Protein AF-A0A3R1AE12-F1 (afdb_monomer_lite)

Organism: Salmonella enterica I (NCBI:txid59201)

Secondary structure (DSSP, 8-state):
-HHHHHHHHHHHHHHHHHHHHHHHH--HHHHHHHHHHTHHHHHTHHHHHHHHHHHHHHHHHHHHHHH-TTS-HHHHHHHHHHHHHHHHHHHHHHHHHHHHHH--

Radius of gyration: 17.96 Å; chains: 1; bounding box: 42×22×48 Å

pLDDT: mean 93.44, std 7.15, range [53.59, 97.94]

Sequence (104 aa):
MPYADQQAMYDHIDELSQYNAELKSLRSADRVAFRNKYSGQFSMSEIIRRSQIQLKNLHKQRYEVYSDPTLTARQQAVRALMIELNMKKVVDRFYREYREKVGE

Foldseek 3Di:
DLVVLVVVLVVLVVVLVVLVVVLVVDDDPVSVVSCVVQVLSVVCVVLVVVLVVLLVVLVVVLVVLVVDPVDDPVRSVVSNVVSSVVNSVSSVVSVVSSCVRVPD

Structure (mmCIF, N/CA/C/O backbone):
data_AF-A0A3R1AE12-F1
#
_entry.id   AF-A0A3R1AE12-F1
#
loop_
_atom_site.group_PDB
_atom_site.id
_atom_site.type_symbol
_atom_site.label_atom_id
_atom_site.label_alt_id
_atom_site.label_comp_id
_atom_site.label_asym_id
_atom_site.label_entity_id
_atom_site.label_seq_id
_atom_site.pdbx_PDB_ins_code
_atom_site.Cartn_x
_atom_site.Cartn_y
_atom_site.Cartn_z
_atom_site.occupancy
_atom_site.B_iso_or_equiv
_atom_site.auth_seq_id
_atom_site.auth_comp_id
_atom_site.auth_asym_id
_atom_site.auth_atom_id
_atom_site.pdbx_PDB_model_num
ATOM 1 N N . MET A 1 1 ? 3.280 -14.044 -7.957 1.00 53.59 1 MET A N 1
ATOM 2 C CA . MET A 1 1 ? 3.808 -12.909 -8.760 1.00 53.59 1 MET A CA 1
ATOM 3 C C . MET A 1 1 ? 3.566 -11.641 -7.954 1.00 53.59 1 MET A C 1
ATOM 5 O O . MET A 1 1 ? 2.487 -11.573 -7.380 1.00 53.59 1 MET A O 1
ATOM 9 N N . PRO A 1 2 ? 4.489 -10.659 -7.915 1.00 66.56 2 PRO A N 1
ATOM 10 C CA . PRO A 1 2 ? 4.346 -9.436 -7.107 1.00 66.56 2 PRO A CA 1
ATOM 11 C C . PRO A 1 2 ? 2.982 -8.749 -7.262 1.00 66.56 2 PRO A C 1
ATOM 13 O O . PRO A 1 2 ? 2.442 -8.225 -6.300 1.00 66.56 2 PRO A O 1
ATOM 16 N N . TYR A 1 3 ? 2.399 -8.826 -8.458 1.00 68.88 3 TYR A N 1
ATOM 17 C CA . TYR A 1 3 ? 1.088 -8.267 -8.777 1.00 68.88 3 TYR A CA 1
ATOM 18 C C . TYR A 1 3 ? -0.090 -8.905 -8.026 1.00 68.88 3 TYR A C 1
ATOM 20 O O . TYR A 1 3 ? -1.008 -8.190 -7.647 1.00 68.88 3 TYR A O 1
ATOM 28 N N . ALA A 1 4 ? -0.073 -10.220 -7.782 1.00 78.25 4 ALA A N 1
ATOM 29 C CA . ALA A 1 4 ? -1.137 -10.883 -7.022 1.00 78.25 4 ALA A CA 1
ATOM 30 C C . ALA A 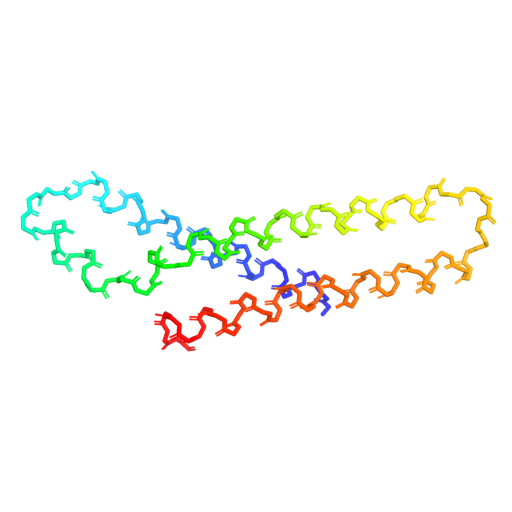1 4 ? -1.077 -10.482 -5.539 1.00 78.25 4 ALA A C 1
ATOM 32 O O . ALA A 1 4 ? -2.092 -10.114 -4.957 1.00 78.25 4 ALA A O 1
ATOM 33 N N . ASP A 1 5 ? 0.133 -10.458 -4.967 1.00 82.12 5 ASP A N 1
ATOM 34 C CA . ASP A 1 5 ? 0.365 -10.015 -3.588 1.00 82.12 5 ASP A CA 1
ATOM 35 C C . ASP A 1 5 ? -0.044 -8.536 -3.408 1.00 82.12 5 ASP A C 1
ATOM 37 O O . ASP A 1 5 ? -0.604 -8.164 -2.375 1.00 82.12 5 ASP A O 1
ATOM 41 N N . GLN A 1 6 ? 0.224 -7.696 -4.421 1.00 86.88 6 GLN A N 1
ATOM 42 C CA . GLN A 1 6 ? -0.188 -6.288 -4.468 1.00 86.88 6 GLN A CA 1
ATOM 43 C C . GLN A 1 6 ? -1.702 -6.122 -4.538 1.00 86.88 6 GLN A C 1
ATOM 45 O O . GLN A 1 6 ? -2.235 -5.278 -3.824 1.00 86.88 6 GLN A O 1
ATOM 50 N N . GLN A 1 7 ? -2.388 -6.897 -5.381 1.00 90.38 7 GLN A N 1
ATOM 51 C CA . GLN A 1 7 ? -3.844 -6.820 -5.488 1.00 90.38 7 GLN A CA 1
ATOM 52 C C . GLN A 1 7 ? -4.499 -7.152 -4.147 1.00 90.38 7 GLN A C 1
ATOM 54 O O . GLN A 1 7 ? -5.264 -6.344 -3.639 1.00 90.38 7 GLN A O 1
ATOM 59 N N . ALA A 1 8 ? -4.098 -8.259 -3.519 1.00 90.75 8 ALA A N 1
ATOM 60 C CA . ALA A 1 8 ? -4.601 -8.628 -2.200 1.00 90.75 8 ALA A CA 1
ATOM 61 C C . ALA A 1 8 ? -4.293 -7.556 -1.130 1.00 90.75 8 ALA A C 1
ATOM 63 O O . ALA A 1 8 ? -5.119 -7.282 -0.263 1.00 90.75 8 ALA A O 1
ATOM 64 N N . MET A 1 9 ? -3.147 -6.864 -1.221 1.00 93.19 9 MET A N 1
ATOM 65 C CA . MET A 1 9 ? -2.862 -5.721 -0.344 1.00 93.19 9 MET A CA 1
ATOM 66 C C . MET A 1 9 ? -3.880 -4.590 -0.552 1.00 93.19 9 MET A C 1
ATOM 68 O O . MET A 1 9 ? -4.292 -3.968 0.426 1.00 93.19 9 MET A O 1
ATOM 72 N N . TYR A 1 10 ? -4.265 -4.290 -1.795 1.00 93.44 10 TYR A N 1
ATOM 73 C CA . TYR A 1 10 ? -5.295 -3.286 -2.070 1.00 93.44 10 TYR A CA 1
ATOM 74 C C . TYR A 1 10 ? -6.672 -3.719 -1.568 1.00 93.44 10 TYR A C 1
ATOM 76 O O . TYR A 1 10 ? -7.366 -2.890 -0.987 1.00 93.44 10 TYR A O 1
ATOM 84 N N . ASP A 1 11 ? -7.012 -5.002 -1.672 1.00 94.31 11 ASP A N 1
ATOM 85 C CA . ASP A 1 11 ? -8.267 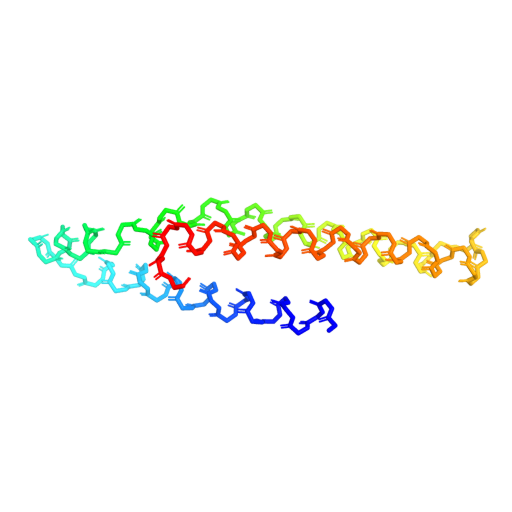-5.533 -1.132 1.00 94.31 11 ASP A CA 1
ATOM 86 C C . ASP A 1 11 ? -8.342 -5.320 0.399 1.00 94.31 11 ASP A C 1
ATOM 88 O O . ASP A 1 11 ? -9.341 -4.816 0.915 1.00 94.31 11 ASP A O 1
ATOM 92 N N . HIS A 1 12 ? -7.246 -5.570 1.129 1.00 93.62 12 HIS A N 1
ATOM 93 C CA . HIS A 1 12 ? -7.159 -5.252 2.564 1.00 93.62 12 HIS A CA 1
ATOM 94 C C . HIS A 1 12 ? -7.203 -3.746 2.857 1.00 93.62 12 HIS A C 1
ATOM 96 O O . HIS A 1 12 ? -7.723 -3.322 3.887 1.00 93.62 12 HIS A O 1
ATOM 102 N N . ILE A 1 13 ? -6.647 -2.898 1.987 1.00 93.81 13 ILE A N 1
ATOM 103 C CA . ILE A 1 13 ? -6.761 -1.439 2.143 1.00 93.81 13 ILE A CA 1
ATOM 104 C C . ILE A 1 13 ? -8.222 -1.003 2.031 1.00 93.81 13 ILE A C 1
ATOM 106 O O . ILE A 1 13 ? -8.672 -0.170 2.825 1.00 93.81 13 ILE A O 1
ATOM 110 N N . ASP A 1 14 ? -8.950 -1.561 1.068 1.00 94.44 14 ASP A N 1
ATOM 111 C CA . ASP A 1 14 ? -10.361 -1.265 0.862 1.00 94.44 14 ASP A CA 1
ATOM 112 C C . ASP A 1 14 ? -11.190 -1.734 2.060 1.00 94.44 14 ASP A C 1
ATOM 114 O O . ASP A 1 14 ? -12.004 -0.960 2.568 1.00 94.44 14 ASP A O 1
ATOM 118 N N . GLU A 1 15 ? -10.914 -2.921 2.600 1.00 93.38 15 GLU A N 1
ATOM 119 C CA . GLU A 1 15 ? -11.496 -3.401 3.858 1.00 93.38 15 GLU A CA 1
ATOM 120 C C . GLU A 1 15 ? -11.238 -2.417 5.016 1.00 93.38 15 GLU A C 1
ATOM 122 O O . GLU A 1 15 ? -12.170 -1.934 5.664 1.00 93.38 15 GLU A O 1
ATOM 127 N N . LEU A 1 16 ? -9.981 -2.015 5.234 1.00 94.06 16 LEU A N 1
ATOM 128 C CA . LEU A 1 16 ? -9.604 -1.053 6.279 1.00 94.06 16 LEU A CA 1
ATOM 129 C C . LEU A 1 16 ? -10.280 0.319 6.095 1.00 94.06 16 LEU A C 1
ATOM 131 O O . LEU A 1 16 ? -10.524 1.049 7.065 1.00 94.06 16 LEU A O 1
ATOM 135 N N . SER A 1 17 ? -10.611 0.695 4.859 1.00 91.62 17 SER A N 1
ATOM 136 C CA . SER A 1 17 ? -11.345 1.927 4.570 1.00 91.62 17 SER A CA 1
ATOM 137 C C . SER A 1 17 ? -12.799 1.871 5.063 1.00 91.62 17 SER A C 1
ATOM 139 O O . SER A 1 17 ? -13.324 2.894 5.520 1.00 91.62 17 SER A O 1
ATOM 141 N N . GLN A 1 18 ? -13.420 0.686 5.078 1.00 93.69 18 GLN A N 1
ATOM 142 C CA . GLN A 1 18 ? -14.796 0.490 5.544 1.00 93.69 18 GLN A CA 1
ATOM 143 C C . GLN A 1 18 ? -14.923 0.771 7.045 1.00 93.69 18 GLN A C 1
ATOM 145 O O . GLN A 1 18 ? -15.841 1.483 7.450 1.00 93.69 18 GLN A O 1
ATOM 150 N N . TYR A 1 19 ? -13.941 0.368 7.859 1.00 93.00 19 TYR A N 1
ATOM 151 C CA . TYR A 1 19 ? -13.902 0.710 9.290 1.00 93.00 19 TYR A CA 1
ATOM 152 C C . TYR A 1 19 ? -13.886 2.225 9.533 1.00 93.00 19 TYR A C 1
ATOM 154 O O . TYR A 1 19 ? -14.493 2.723 10.483 1.00 93.00 19 TYR A O 1
ATOM 162 N N . ASN A 1 20 ? -13.215 2.992 8.666 1.00 89.31 20 ASN A N 1
ATOM 163 C CA . ASN A 1 20 ? -13.228 4.454 8.747 1.00 89.31 20 ASN A CA 1
ATOM 164 C C . ASN A 1 20 ? -14.593 5.045 8.377 1.00 89.31 20 ASN A C 1
ATOM 166 O O . ASN A 1 20 ? -14.975 6.075 8.939 1.00 89.31 20 ASN A O 1
ATOM 170 N N . ALA A 1 21 ? -15.315 4.432 7.438 1.00 92.31 21 ALA A N 1
ATOM 171 C CA . ALA A 1 21 ? -16.673 4.835 7.092 1.00 92.31 21 ALA A CA 1
ATOM 172 C C . ALA A 1 21 ? -17.648 4.523 8.239 1.00 92.31 21 ALA A C 1
ATOM 174 O O . ALA A 1 21 ? -18.391 5.410 8.662 1.00 92.31 21 ALA A O 1
ATOM 175 N N . GLU A 1 22 ? -17.571 3.322 8.813 1.00 94.19 22 GLU A N 1
ATOM 176 C CA . GLU A 1 22 ? -18.415 2.896 9.933 1.00 94.19 22 GLU A CA 1
ATOM 177 C C . GLU A 1 22 ? -18.173 3.748 11.187 1.00 94.19 22 GLU A C 1
ATOM 179 O O . GLU A 1 22 ? -19.113 4.256 11.801 1.00 94.19 22 GLU A O 1
ATOM 184 N N . LEU A 1 23 ? -16.911 4.046 11.516 1.00 93.25 23 LEU A N 1
ATOM 185 C CA . LEU A 1 23 ? -16.589 4.937 12.633 1.00 93.25 23 LEU A CA 1
ATOM 186 C C . LEU A 1 23 ? -17.233 6.328 12.483 1.00 93.25 23 LEU A C 1
ATOM 188 O O . LEU A 1 23 ? -17.577 6.958 13.486 1.00 93.25 23 LEU A O 1
ATOM 192 N N . LYS A 1 24 ? -17.384 6.828 11.248 1.00 91.75 24 LYS A N 1
ATOM 193 C CA . LYS A 1 24 ? -18.021 8.126 10.967 1.00 91.75 24 LYS A CA 1
ATOM 194 C C . LYS A 1 24 ? -19.544 8.077 11.092 1.00 91.75 24 LYS A C 1
ATOM 196 O O . LYS A 1 24 ? -20.126 9.112 11.413 1.00 91.75 24 LYS A O 1
ATOM 201 N N . SER A 1 25 ? -20.181 6.928 10.855 1.00 94.75 25 SER A N 1
ATOM 202 C CA . SER A 1 25 ? -21.630 6.774 11.043 1.00 94.75 25 SER A CA 1
ATOM 203 C C . SER A 1 25 ? -22.035 6.607 12.509 1.00 94.75 25 SER A C 1
ATOM 205 O O . SER A 1 25 ? -23.164 6.935 12.870 1.00 94.75 25 SER A O 1
ATOM 207 N N . LEU A 1 26 ? -21.123 6.138 13.366 1.00 95.12 26 LEU A N 1
ATOM 208 C CA . LEU A 1 26 ? -21.378 5.932 14.793 1.00 95.12 26 LEU A CA 1
ATOM 209 C C . LEU A 1 26 ? -21.336 7.238 15.605 1.00 95.12 26 LEU A C 1
ATOM 211 O O . LEU A 1 26 ? -20.620 8.193 15.287 1.00 95.12 26 LEU A O 1
ATOM 215 N N . ARG A 1 27 ? -22.080 7.264 16.717 1.00 93.75 27 ARG A N 1
ATOM 216 C CA . ARG A 1 27 ? -22.169 8.409 17.639 1.00 93.75 27 ARG A CA 1
ATOM 217 C C . ARG A 1 27 ? -21.732 8.024 19.053 1.00 93.75 27 ARG A C 1
ATOM 219 O O . ARG A 1 27 ? -21.813 6.868 19.446 1.00 93.75 27 ARG A O 1
ATOM 226 N N . SER A 1 28 ? -21.283 9.024 19.813 1.00 92.44 28 SER A N 1
ATOM 227 C CA . SER A 1 28 ? -21.070 8.958 21.267 1.00 92.44 28 SER A CA 1
ATOM 228 C C . SER A 1 28 ? -20.335 7.691 21.748 1.00 92.44 28 SER A C 1
ATOM 230 O O . SER A 1 28 ? -19.213 7.436 21.309 1.00 92.44 28 SER A O 1
ATOM 232 N N . ALA A 1 29 ? -20.932 6.919 22.664 1.0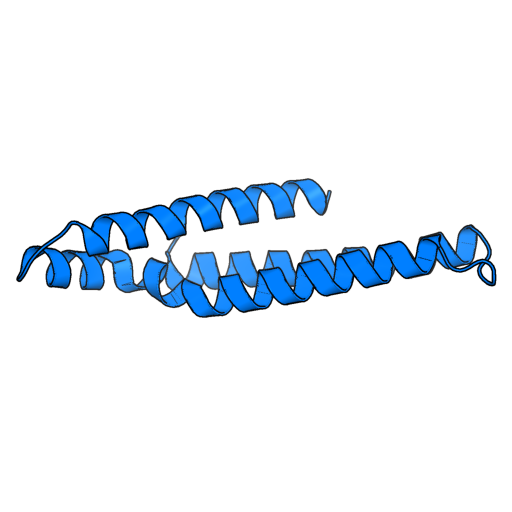0 93.62 29 ALA A N 1
ATOM 233 C CA . ALA A 1 29 ? -20.304 5.762 23.297 1.00 93.62 29 ALA A CA 1
ATOM 234 C C . ALA A 1 29 ? -19.974 4.641 22.298 1.00 93.62 29 ALA A C 1
ATOM 236 O O . ALA A 1 29 ? -18.879 4.079 22.365 1.00 93.62 29 ALA A O 1
ATOM 237 N N . ASP A 1 30 ? -20.852 4.389 21.324 1.00 94.44 30 ASP A N 1
ATOM 238 C CA . ASP A 1 30 ? -20.650 3.348 20.308 1.00 94.44 30 ASP A CA 1
ATOM 239 C C . ASP A 1 30 ? -19.420 3.645 19.455 1.00 94.44 30 ASP A C 1
ATOM 241 O O . ASP A 1 30 ? -18.621 2.758 19.160 1.00 94.44 30 ASP A O 1
ATOM 245 N N . ARG A 1 31 ? -19.198 4.924 19.130 1.00 94.56 31 ARG A N 1
ATOM 246 C CA . ARG A 1 31 ? -18.008 5.353 18.389 1.00 94.56 31 ARG A CA 1
ATOM 247 C C . ARG A 1 31 ? -16.716 5.095 19.168 1.00 94.56 31 ARG A C 1
ATOM 249 O O . ARG A 1 31 ? -15.715 4.703 18.570 1.00 94.56 31 ARG A O 1
ATOM 256 N N . VAL A 1 32 ? -16.711 5.326 20.482 1.00 94.94 32 VAL A N 1
ATOM 257 C CA . VAL A 1 32 ? -15.534 5.071 21.333 1.00 94.94 32 VAL A CA 1
ATOM 258 C C . VAL A 1 32 ? -15.281 3.570 21.457 1.00 94.94 32 VAL A C 1
ATOM 260 O O . VAL A 1 32 ? -14.151 3.126 21.254 1.00 94.94 32 VAL A O 1
ATOM 263 N N . ALA A 1 33 ? -16.327 2.784 21.720 1.00 95.88 33 ALA A N 1
ATOM 264 C CA . ALA A 1 33 ? -16.233 1.331 21.815 1.00 95.88 33 ALA A CA 1
ATOM 265 C C . ALA A 1 33 ? -15.724 0.709 20.505 1.00 95.88 33 ALA A C 1
ATOM 267 O O . ALA A 1 33 ? -14.792 -0.095 20.525 1.00 95.88 33 ALA A O 1
ATOM 268 N N . PHE A 1 34 ? -16.260 1.148 19.363 1.00 95.75 34 PHE A N 1
ATOM 269 C CA . PHE A 1 34 ? -15.833 0.700 18.038 1.00 95.75 34 PHE A CA 1
ATOM 270 C C . PHE A 1 34 ? -14.370 1.048 17.759 1.00 95.75 34 PHE A C 1
ATOM 272 O O . PHE A 1 34 ? -13.597 0.199 17.317 1.00 95.75 34 PHE A O 1
ATOM 279 N N . ARG A 1 35 ? -13.955 2.282 18.078 1.00 93.44 35 ARG A N 1
ATOM 280 C CA . ARG A 1 35 ? -12.560 2.705 17.910 1.00 93.44 35 ARG A CA 1
ATOM 281 C C . ARG A 1 35 ? -11.593 1.872 18.743 1.00 93.44 35 ARG A C 1
ATOM 283 O O . ARG A 1 35 ? -10.515 1.549 18.257 1.00 93.44 35 ARG A O 1
ATOM 290 N N . ASN A 1 36 ? -11.965 1.543 19.978 1.00 94.25 36 ASN A N 1
ATOM 291 C CA . ASN A 1 36 ? -11.132 0.728 20.856 1.00 94.25 36 ASN A CA 1
ATOM 292 C C . ASN A 1 36 ? -11.040 -0.712 20.340 1.00 94.25 36 ASN A C 1
ATOM 294 O O . ASN A 1 36 ? -9.939 -1.257 20.261 1.00 94.25 36 ASN A O 1
ATOM 298 N N . LYS A 1 37 ? -12.178 -1.285 19.924 1.00 95.19 37 LYS A N 1
ATOM 299 C CA . LYS A 1 37 ? -12.261 -2.645 19.379 1.00 95.19 37 LYS A CA 1
ATOM 300 C C . LYS A 1 37 ? -11.392 -2.822 18.132 1.00 95.19 37 LYS A C 1
ATOM 302 O O . LYS A 1 37 ? -10.695 -3.822 18.034 1.00 95.19 37 LYS A O 1
ATOM 307 N N . TYR A 1 38 ? -11.400 -1.846 17.225 1.00 95.38 38 TYR A N 1
ATOM 308 C CA . TYR A 1 38 ? -10.678 -1.909 15.947 1.00 95.38 38 TYR A CA 1
ATOM 309 C C . TYR A 1 38 ? -9.466 -0.964 15.891 1.00 95.38 38 TYR A C 1
ATOM 311 O O . TYR A 1 38 ? -9.107 -0.416 14.847 1.00 95.38 38 TYR A O 1
ATOM 319 N N . SER A 1 39 ? -8.836 -0.721 17.044 1.00 93.38 39 SER A N 1
ATOM 320 C CA . SER A 1 39 ? -7.702 0.207 17.166 1.00 93.38 39 SER A CA 1
ATOM 321 C C . SER A 1 39 ? -6.514 -0.184 16.275 1.00 93.38 39 SER A C 1
ATOM 323 O O . SER A 1 39 ? -5.856 0.693 15.707 1.00 93.38 39 SER A O 1
ATOM 325 N N . GLY A 1 40 ? -6.304 -1.487 16.080 1.00 94.25 40 GLY A N 1
ATOM 326 C CA . GLY A 1 40 ? -5.342 -2.059 15.143 1.00 94.25 40 GLY A CA 1
ATOM 327 C C . GLY A 1 40 ? -5.557 -1.602 13.702 1.00 94.25 40 GLY A C 1
ATOM 328 O O . GLY A 1 40 ? -4.657 -1.017 13.095 1.00 94.25 40 GLY A O 1
ATOM 329 N N . GLN A 1 41 ? -6.778 -1.767 13.194 1.00 95.19 41 GLN A N 1
ATOM 330 C CA . GLN A 1 41 ? -7.200 -1.374 11.848 1.00 95.19 41 GLN A CA 1
ATOM 331 C C . GLN A 1 41 ? -6.988 0.129 11.625 1.00 95.19 41 GLN A C 1
ATOM 333 O O . GLN A 1 41 ? -6.410 0.544 10.621 1.00 95.19 41 GLN A O 1
ATOM 338 N N . PHE A 1 42 ? -7.361 0.969 12.597 1.00 94.25 42 PHE A N 1
ATOM 339 C CA . PHE A 1 42 ? -7.146 2.419 12.495 1.00 94.25 42 PHE A CA 1
ATOM 340 C C . PHE A 1 42 ? -5.663 2.816 12.487 1.00 94.25 42 PHE A C 1
ATOM 342 O O . PHE A 1 42 ? -5.280 3.803 11.844 1.00 94.25 42 PHE A O 1
ATOM 349 N N . SER A 1 43 ? -4.808 2.047 13.166 1.00 94.31 43 SER A N 1
ATOM 350 C CA . SER A 1 43 ? -3.367 2.311 13.217 1.00 94.31 43 SER A CA 1
ATOM 351 C C . SER A 1 43 ? -2.643 2.049 11.886 1.00 94.31 43 SER A C 1
ATOM 353 O O . SER A 1 43 ? -1.531 2.541 11.690 1.00 94.31 43 SER A O 1
ATOM 355 N N . MET A 1 44 ? -3.287 1.358 10.935 1.00 96.31 44 MET A N 1
ATOM 356 C CA . MET A 1 44 ? -2.726 1.069 9.608 1.00 96.31 44 MET A CA 1
ATOM 357 C C . MET A 1 44 ? -2.680 2.280 8.667 1.00 96.31 44 MET A C 1
ATOM 359 O O . MET A 1 44 ? -1.947 2.253 7.681 1.00 96.31 44 MET A O 1
ATOM 363 N N . SER A 1 45 ? -3.414 3.358 8.953 1.00 92.44 45 SER A N 1
ATOM 364 C CA . SER A 1 45 ? -3.578 4.513 8.048 1.00 92.44 45 SER A CA 1
ATOM 365 C C . SER A 1 45 ? -2.264 5.089 7.493 1.00 92.44 45 SER A C 1
ATOM 367 O O . SER A 1 45 ? -2.127 5.286 6.282 1.00 92.44 45 SER A O 1
ATOM 369 N N . GLU A 1 46 ? -1.264 5.315 8.346 1.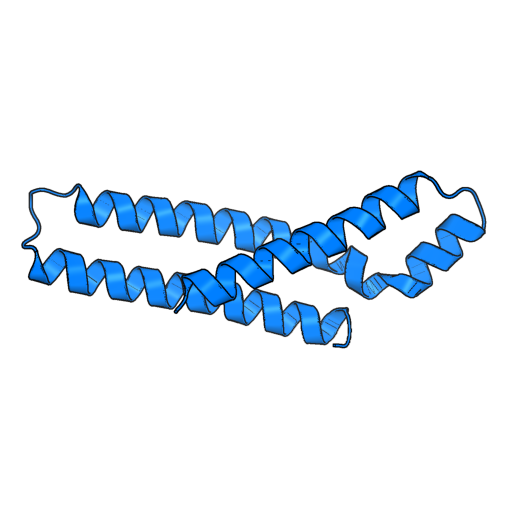00 93.44 46 GLU A N 1
ATOM 370 C CA . GLU A 1 46 ? 0.034 5.848 7.912 1.00 93.44 46 GLU A CA 1
ATOM 371 C C . GLU A 1 46 ? 0.854 4.819 7.115 1.00 93.44 46 GLU A C 1
ATOM 373 O O . GLU A 1 46 ? 1.580 5.187 6.188 1.00 93.44 46 GLU A O 1
ATOM 378 N N . ILE A 1 47 ? 0.717 3.527 7.431 1.00 96.19 47 ILE A N 1
ATOM 379 C CA . ILE A 1 47 ? 1.379 2.438 6.698 1.00 96.19 47 ILE A CA 1
ATOM 380 C C . ILE A 1 47 ? 0.808 2.341 5.288 1.00 96.19 47 ILE A C 1
ATOM 382 O O . ILE A 1 47 ? 1.576 2.345 4.329 1.00 96.19 47 ILE A O 1
ATOM 386 N N . ILE A 1 48 ? -0.521 2.344 5.155 1.00 95.75 48 ILE A N 1
ATOM 387 C CA . ILE A 1 48 ? -1.225 2.343 3.866 1.00 95.75 48 ILE A CA 1
ATOM 388 C C . ILE A 1 48 ? -0.714 3.486 2.990 1.00 95.75 48 ILE A C 1
ATOM 390 O O . ILE A 1 48 ? -0.230 3.255 1.879 1.00 95.75 48 ILE A O 1
ATOM 394 N N . ARG A 1 49 ? -0.747 4.717 3.518 1.00 95.81 49 ARG A N 1
ATOM 395 C CA . ARG A 1 49 ? -0.326 5.918 2.788 1.00 95.81 49 ARG A CA 1
ATOM 396 C C . ARG A 1 49 ? 1.121 5.811 2.307 1.00 95.81 49 ARG A C 1
ATOM 398 O O . ARG A 1 49 ? 1.417 6.102 1.148 1.00 95.81 49 ARG A O 1
ATOM 405 N N . ARG A 1 50 ? 2.038 5.383 3.183 1.00 96.81 50 ARG A N 1
ATOM 406 C CA . ARG A 1 50 ? 3.458 5.212 2.835 1.00 96.81 50 ARG A CA 1
ATOM 407 C C . ARG A 1 50 ? 3.659 4.132 1.779 1.00 96.81 50 ARG A C 1
ATOM 409 O O . ARG A 1 50 ? 4.412 4.370 0.835 1.00 96.81 50 ARG A O 1
ATOM 416 N N . SER A 1 51 ? 2.998 2.987 1.919 1.00 96.06 51 SER A N 1
ATOM 417 C CA . SER A 1 51 ? 3.103 1.878 0.971 1.00 96.06 51 SER A CA 1
ATOM 418 C C . SER A 1 51 ? 2.598 2.282 -0.413 1.00 96.06 51 SER A C 1
ATOM 420 O O . SER A 1 51 ? 3.298 2.066 -1.399 1.00 96.06 51 SER A O 1
ATOM 422 N N . GLN A 1 52 ? 1.455 2.968 -0.500 1.00 95.62 52 GLN A N 1
ATOM 423 C CA . GLN A 1 52 ? 0.910 3.462 -1.770 1.00 95.62 52 GLN A CA 1
ATOM 424 C C . GLN A 1 52 ? 1.848 4.459 -2.468 1.00 95.62 52 GLN A C 1
ATOM 426 O O . GLN A 1 52 ? 2.082 4.345 -3.672 1.00 95.62 52 GLN A O 1
ATOM 431 N N . ILE A 1 53 ? 2.430 5.412 -1.727 1.00 97.31 53 ILE A N 1
ATOM 432 C CA . ILE A 1 53 ? 3.398 6.373 -2.285 1.00 97.31 53 ILE A CA 1
ATOM 433 C C . ILE A 1 53 ? 4.644 5.647 -2.808 1.00 97.31 53 ILE A C 1
ATOM 435 O O . ILE A 1 53 ? 5.108 5.933 -3.913 1.00 97.31 53 ILE A O 1
ATOM 439 N N . GLN A 1 54 ? 5.181 4.698 -2.036 1.00 97.38 54 GLN A N 1
ATOM 440 C CA . GLN A 1 54 ? 6.360 3.929 -2.437 1.00 97.38 54 GLN A CA 1
ATOM 441 C C . GLN A 1 54 ? 6.087 3.098 -3.693 1.00 97.38 54 GLN A C 1
ATOM 443 O O . GLN A 1 54 ? 6.872 3.165 -4.638 1.00 97.38 54 GLN A O 1
ATOM 448 N N . LEU A 1 55 ? 4.960 2.383 -3.747 1.00 96.44 55 LEU A N 1
ATOM 449 C CA . LEU A 1 55 ? 4.572 1.602 -4.922 1.00 96.44 55 LEU A CA 1
ATOM 450 C C . LEU A 1 55 ? 4.387 2.488 -6.154 1.00 96.44 55 LEU A C 1
ATOM 452 O O . LEU A 1 55 ? 4.947 2.181 -7.204 1.00 96.44 55 LEU A O 1
ATOM 456 N N . LYS A 1 56 ? 3.695 3.628 -6.030 1.00 96.31 56 LYS A N 1
ATOM 457 C CA . LYS A 1 56 ? 3.528 4.586 -7.135 1.00 96.31 56 LYS A CA 1
ATOM 458 C C . LYS A 1 56 ? 4.875 5.038 -7.705 1.00 96.31 56 LYS A C 1
ATOM 460 O O . LYS A 1 56 ? 5.061 5.043 -8.922 1.00 96.31 56 LYS A O 1
ATOM 465 N N . ASN A 1 57 ? 5.823 5.388 -6.837 1.00 97.94 57 ASN A N 1
ATOM 466 C CA . ASN A 1 57 ? 7.155 5.819 -7.258 1.00 97.94 57 ASN A CA 1
ATOM 467 C C . ASN A 1 57 ? 7.939 4.682 -7.928 1.00 97.94 57 ASN A C 1
ATOM 469 O O . ASN A 1 57 ? 8.569 4.907 -8.957 1.00 97.94 57 ASN A O 1
ATOM 473 N N . LEU A 1 58 ? 7.861 3.459 -7.397 1.00 97.31 58 LEU A N 1
ATOM 474 C CA . LEU A 1 58 ? 8.505 2.287 -7.995 1.00 97.31 58 LEU A CA 1
ATOM 475 C C . LEU A 1 58 ? 7.902 1.941 -9.364 1.00 97.31 58 LEU A C 1
ATOM 477 O O . LEU A 1 58 ? 8.641 1.619 -10.291 1.00 97.31 58 LEU A O 1
ATOM 481 N N . HIS A 1 59 ? 6.581 2.053 -9.537 1.00 95.69 59 HIS A N 1
ATOM 482 C CA . HIS A 1 59 ? 5.944 1.855 -10.844 1.00 95.69 59 HIS A CA 1
ATOM 483 C C . HIS A 1 59 ? 6.439 2.877 -11.864 1.00 95.69 59 HIS A C 1
ATOM 485 O O . HIS A 1 59 ? 6.755 2.503 -12.994 1.00 95.69 59 HIS A O 1
ATOM 491 N N . LYS A 1 60 ? 6.578 4.143 -11.451 1.00 97.56 60 LYS A N 1
ATOM 492 C CA . LYS A 1 60 ? 7.150 5.191 -12.299 1.00 97.56 60 LYS A CA 1
ATOM 493 C C . LYS A 1 60 ? 8.595 4.870 -12.694 1.00 97.56 60 LYS A C 1
ATOM 495 O O . LYS A 1 60 ? 8.904 4.894 -13.878 1.00 97.56 60 LYS A O 1
ATOM 500 N N . GLN A 1 61 ? 9.440 4.482 -11.738 1.00 97.75 61 GLN A N 1
ATOM 501 C CA . GLN A 1 61 ? 10.826 4.082 -12.019 1.00 97.75 61 GLN A CA 1
ATOM 502 C C . GLN A 1 61 ? 10.895 2.899 -12.992 1.00 97.75 61 GLN A C 1
ATOM 504 O O . GLN A 1 61 ? 11.711 2.889 -13.908 1.00 97.75 61 GLN A O 1
ATOM 509 N N . ARG A 1 62 ? 10.018 1.898 -12.832 1.00 96.62 62 ARG A N 1
ATOM 510 C CA . ARG A 1 62 ? 9.953 0.748 -13.746 1.00 96.62 62 ARG A CA 1
ATOM 511 C C . ARG A 1 62 ? 9.571 1.182 -15.160 1.00 96.62 62 ARG A C 1
ATOM 513 O O . ARG A 1 62 ? 10.163 0.700 -16.119 1.00 96.62 62 ARG A O 1
ATOM 520 N N . TYR A 1 63 ? 8.609 2.092 -15.292 1.00 97.00 63 TYR A N 1
ATOM 521 C CA . TYR A 1 63 ? 8.217 2.656 -16.584 1.00 97.00 63 TYR A CA 1
ATOM 522 C C . TYR A 1 63 ? 9.358 3.446 -17.242 1.00 97.00 63 TYR A C 1
ATOM 524 O O . TYR A 1 63 ? 9.615 3.279 -18.434 1.00 97.00 63 TYR A O 1
ATOM 532 N N . GLU A 1 64 ? 10.076 4.256 -16.462 1.00 97.62 64 GLU A N 1
ATOM 533 C CA . GLU A 1 64 ? 11.248 5.007 -16.926 1.00 97.62 64 GLU A CA 1
ATOM 534 C C . GLU A 1 64 ? 12.340 4.064 -17.453 1.00 97.62 64 GLU A C 1
ATOM 536 O O . GLU A 1 64 ? 12.882 4.316 -18.523 1.00 97.62 64 GLU A O 1
ATOM 541 N N . VAL A 1 65 ? 12.593 2.929 -16.783 1.00 97.56 65 VAL A N 1
ATOM 542 C CA . VAL A 1 65 ? 13.551 1.910 -17.256 1.00 97.56 65 VAL A CA 1
ATOM 543 C C . VAL A 1 65 ? 13.190 1.374 -18.643 1.00 97.56 65 VAL A C 1
ATOM 545 O O . VAL A 1 65 ? 14.076 1.237 -19.481 1.00 97.56 65 VAL A O 1
ATOM 548 N N . TYR A 1 66 ? 11.917 1.072 -18.903 1.00 95.75 66 TYR A N 1
ATOM 549 C CA . TYR A 1 66 ? 11.491 0.577 -20.219 1.00 95.75 66 TYR A CA 1
ATOM 550 C C . TYR A 1 66 ? 11.450 1.665 -21.294 1.00 95.75 66 TYR A C 1
ATOM 552 O O . TYR A 1 66 ? 11.542 1.356 -22.479 1.00 95.75 66 TYR A O 1
ATOM 560 N N . SER A 1 67 ? 11.321 2.926 -20.883 1.00 96.06 67 SER A N 1
ATOM 561 C CA . SER A 1 67 ? 11.284 4.077 -21.789 1.00 96.06 67 SER A CA 1
ATOM 562 C C . SER A 1 67 ? 12.676 4.633 -22.105 1.00 96.06 67 SER A C 1
ATOM 564 O O . SER A 1 67 ? 12.791 5.491 -22.974 1.00 96.06 67 SER A O 1
ATOM 566 N N . ASP A 1 68 ? 13.722 4.181 -21.405 1.00 96.44 68 ASP A N 1
ATOM 567 C CA . ASP A 1 68 ? 15.097 4.645 -21.587 1.00 96.44 68 ASP A CA 1
ATOM 568 C C . ASP A 1 68 ? 15.727 4.003 -22.841 1.00 96.44 68 ASP A C 1
ATOM 570 O O . ASP A 1 68 ? 16.019 2.797 -22.834 1.00 96.44 68 ASP A O 1
ATOM 574 N N . PRO A 1 69 ? 15.972 4.785 -23.913 1.00 95.12 69 PRO A N 1
ATOM 575 C CA . PRO A 1 69 ? 16.516 4.269 -25.166 1.00 95.12 69 PRO A CA 1
ATOM 576 C C . PRO A 1 69 ? 18.011 3.936 -25.075 1.00 95.12 69 PRO A C 1
ATOM 578 O O . PRO A 1 69 ? 18.558 3.325 -25.990 1.00 95.12 69 PRO A O 1
ATOM 581 N N . THR A 1 70 ? 18.693 4.339 -23.998 1.00 97.56 70 THR A N 1
ATOM 582 C CA . THR A 1 70 ? 20.122 4.061 -23.794 1.00 97.56 70 THR A CA 1
ATOM 583 C C . THR A 1 70 ? 20.374 2.653 -23.252 1.00 97.56 70 THR A C 1
ATOM 585 O O . THR A 1 70 ? 21.512 2.178 -23.253 1.00 97.56 70 THR A O 1
ATOM 588 N N . LEU A 1 71 ? 19.322 1.965 -22.798 1.00 96.88 71 LEU A N 1
ATOM 589 C CA . LEU A 1 71 ? 19.409 0.630 -22.226 1.00 96.88 71 LEU A CA 1
ATOM 590 C C . LEU A 1 71 ? 19.084 -0.445 -23.258 1.00 96.88 71 LEU A C 1
ATOM 592 O O . LEU A 1 71 ? 18.068 -0.411 -23.944 1.00 96.88 71 LEU A O 1
ATOM 596 N N . THR A 1 72 ? 19.909 -1.487 -23.286 1.00 97.62 72 THR A N 1
ATOM 597 C CA . THR A 1 72 ? 19.567 -2.729 -23.986 1.00 97.62 72 THR A CA 1
ATOM 598 C C . THR A 1 72 ? 18.409 -3.441 -23.284 1.00 97.62 72 THR A C 1
ATOM 600 O O . THR A 1 72 ? 18.261 -3.345 -22.064 1.00 97.62 72 THR A O 1
ATOM 603 N N . ALA A 1 73 ? 17.654 -4.266 -24.014 1.00 96.06 73 ALA A N 1
ATOM 604 C CA . ALA A 1 73 ? 16.568 -5.070 -23.442 1.00 96.06 73 ALA A CA 1
ATOM 605 C C . ALA A 1 73 ? 17.014 -5.909 -22.225 1.00 96.06 73 ALA A C 1
ATOM 607 O O . ALA A 1 73 ? 16.296 -6.023 -21.231 1.00 96.06 73 ALA A O 1
ATO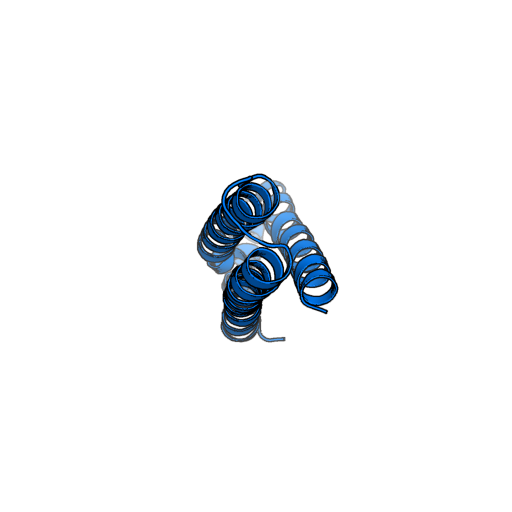M 608 N N . ARG A 1 74 ? 18.244 -6.447 -22.255 1.00 96.81 74 ARG A N 1
ATOM 609 C CA . ARG A 1 74 ? 18.818 -7.188 -21.122 1.00 96.81 74 ARG A CA 1
ATOM 610 C C . ARG A 1 74 ? 19.043 -6.292 -19.903 1.00 96.81 74 ARG A C 1
ATOM 612 O O . ARG A 1 74 ? 18.738 -6.702 -18.786 1.00 96.81 74 ARG A O 1
ATOM 619 N N . GLN A 1 75 ? 19.568 -5.083 -20.096 1.00 97.81 75 GLN A N 1
ATOM 620 C CA . GLN A 1 75 ? 19.756 -4.122 -19.004 1.00 97.81 75 GLN A CA 1
ATOM 621 C C . GLN A 1 75 ? 18.415 -3.644 -18.439 1.00 97.81 75 GLN A C 1
ATOM 623 O O . GLN A 1 75 ? 18.281 -3.552 -17.218 1.00 97.81 75 GLN A O 1
ATOM 628 N N . GLN A 1 76 ? 17.423 -3.399 -19.300 1.00 97.56 76 GLN A N 1
ATOM 629 C CA . GLN A 1 76 ? 16.067 -3.046 -18.880 1.00 97.56 76 GLN A CA 1
ATOM 630 C C . GLN A 1 76 ? 15.457 -4.143 -18.001 1.00 97.56 76 GLN A C 1
ATOM 632 O O . GLN A 1 76 ? 15.004 -3.852 -16.897 1.00 97.56 76 GLN A O 1
ATOM 637 N N . ALA A 1 77 ? 15.527 -5.410 -18.426 1.00 95.88 77 ALA A N 1
ATOM 638 C CA . ALA A 1 77 ? 15.004 -6.540 -17.657 1.00 95.88 77 ALA A CA 1
ATOM 639 C C . ALA A 1 77 ? 15.664 -6.670 -16.273 1.00 95.88 77 ALA A C 1
ATOM 641 O O . ALA A 1 77 ? 14.979 -6.821 -15.264 1.00 95.88 77 ALA A O 1
ATOM 642 N N . VAL A 1 78 ? 16.994 -6.554 -16.208 1.00 97.31 78 VAL A N 1
ATOM 643 C CA . VAL A 1 78 ? 17.750 -6.637 -14.948 1.00 97.31 78 VAL A CA 1
ATOM 644 C C . VAL A 1 78 ? 17.368 -5.504 -13.989 1.00 97.31 78 VAL A C 1
ATOM 646 O O . VAL A 1 78 ? 17.139 -5.753 -12.805 1.00 97.31 78 VAL A O 1
ATOM 649 N N . ARG A 1 79 ? 17.247 -4.265 -14.480 1.00 97.38 79 ARG A N 1
ATOM 650 C CA . ARG A 1 79 ? 16.834 -3.118 -13.654 1.00 97.38 79 ARG A CA 1
ATOM 651 C C . ARG A 1 79 ? 15.372 -3.217 -13.217 1.00 97.38 79 ARG A C 1
ATOM 653 O O . ARG A 1 79 ? 15.078 -2.984 -12.046 1.00 97.38 79 ARG A O 1
ATOM 660 N N . ALA A 1 80 ? 14.472 -3.604 -14.119 1.00 95.94 80 ALA A N 1
ATOM 661 C CA . ALA A 1 80 ? 13.058 -3.801 -13.809 1.00 95.94 80 ALA A CA 1
ATOM 662 C C . ALA A 1 80 ? 12.862 -4.871 -12.725 1.00 95.94 80 ALA A C 1
ATOM 664 O O . ALA A 1 80 ? 12.093 -4.648 -11.792 1.00 95.94 80 ALA A O 1
ATOM 665 N N . LEU A 1 81 ? 13.627 -5.968 -12.773 1.00 95.75 81 LEU A N 1
ATOM 666 C CA . LEU A 1 81 ? 13.599 -7.009 -11.744 1.00 95.75 81 LEU A CA 1
ATOM 667 C C . LEU A 1 81 ? 13.971 -6.466 -10.355 1.00 95.75 81 LEU A C 1
ATOM 669 O O . LEU A 1 81 ? 13.301 -6.773 -9.372 1.00 95.75 81 LEU A O 1
ATOM 673 N N . MET A 1 82 ? 15.007 -5.627 -10.249 1.00 96.25 82 MET A N 1
ATOM 674 C CA . MET A 1 82 ? 15.372 -5.011 -8.962 1.00 96.25 82 MET A CA 1
ATOM 675 C C . MET A 1 82 ? 14.247 -4.128 -8.413 1.00 96.25 82 MET A C 1
ATOM 677 O O . MET A 1 82 ? 13.995 -4.115 -7.206 1.00 96.25 82 MET A O 1
ATOM 681 N N . ILE A 1 83 ? 13.550 -3.409 -9.293 1.00 96.56 83 ILE A N 1
ATOM 682 C CA . ILE A 1 83 ? 12.410 -2.572 -8.917 1.00 96.56 83 ILE A CA 1
ATOM 683 C C . ILE A 1 83 ? 11.236 -3.442 -8.449 1.00 96.56 83 ILE A C 1
ATOM 685 O O . ILE A 1 83 ? 10.642 -3.146 -7.414 1.00 96.56 83 ILE A O 1
ATOM 689 N N . GLU A 1 84 ? 10.940 -4.542 -9.140 1.00 94.94 84 GLU A N 1
ATOM 690 C CA . GLU A 1 84 ? 9.900 -5.502 -8.743 1.00 94.94 84 GLU A CA 1
ATOM 691 C C . GLU A 1 84 ? 10.196 -6.160 -7.387 1.00 94.94 84 GLU A C 1
ATOM 693 O O . GLU A 1 84 ? 9.298 -6.307 -6.557 1.00 94.94 84 GLU A O 1
ATOM 698 N N . LEU A 1 85 ? 11.461 -6.482 -7.100 1.00 95.56 85 LEU A N 1
ATOM 699 C CA . LEU A 1 85 ? 11.871 -6.967 -5.779 1.00 95.56 85 LEU A CA 1
ATOM 700 C C . LEU A 1 85 ? 11.645 -5.911 -4.690 1.00 95.56 85 LEU A C 1
ATOM 702 O O . LEU A 1 85 ? 11.216 -6.239 -3.583 1.00 95.56 85 LEU A O 1
ATOM 706 N N . ASN A 1 86 ? 11.897 -4.636 -4.991 1.00 96.31 86 ASN A N 1
ATOM 707 C CA . ASN A 1 86 ? 11.613 -3.547 -4.058 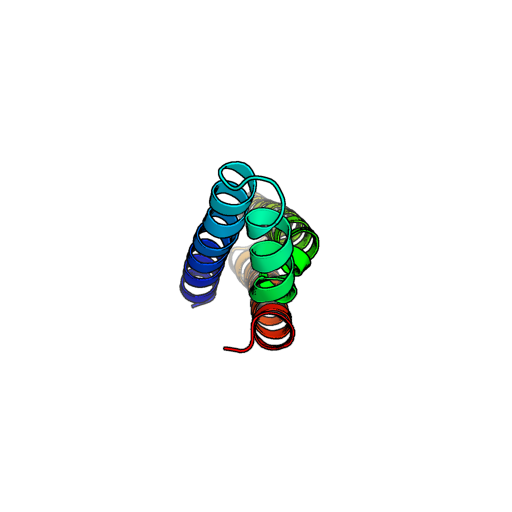1.00 96.31 86 ASN A CA 1
ATOM 708 C C . ASN A 1 86 ? 10.107 -3.347 -3.857 1.00 96.31 86 ASN A C 1
ATOM 710 O O . ASN A 1 86 ? 9.681 -3.154 -2.722 1.00 96.31 86 ASN A O 1
ATOM 714 N N . MET A 1 87 ? 9.294 -3.471 -4.910 1.00 96.69 87 MET A N 1
ATOM 715 C CA . MET A 1 87 ? 7.833 -3.475 -4.788 1.00 96.69 87 MET A CA 1
ATOM 716 C C . MET A 1 87 ? 7.360 -4.596 -3.862 1.00 96.69 87 MET A C 1
ATOM 718 O O . MET A 1 87 ? 6.560 -4.342 -2.963 1.00 96.69 87 MET A O 1
ATOM 722 N N . LYS A 1 88 ? 7.904 -5.810 -4.021 1.00 95.50 88 LYS A N 1
ATOM 723 C CA . LYS A 1 88 ? 7.589 -6.932 -3.134 1.00 95.50 88 LYS A CA 1
ATOM 724 C C . LYS A 1 88 ? 7.933 -6.627 -1.675 1.00 95.50 88 LYS A C 1
ATOM 726 O O . LYS A 1 88 ? 7.105 -6.865 -0.808 1.00 95.50 88 LYS A O 1
ATOM 731 N N . LYS A 1 89 ? 9.087 -6.018 -1.387 1.00 96.12 89 LYS A N 1
ATOM 732 C CA . LYS A 1 89 ? 9.447 -5.620 -0.009 1.00 96.12 89 LYS A CA 1
ATOM 733 C C . LYS A 1 89 ? 8.448 -4.640 0.614 1.00 96.12 89 LYS A C 1
ATOM 735 O O . LYS A 1 89 ? 8.212 -4.707 1.818 1.00 96.12 89 LYS A O 1
ATOM 740 N N . VAL A 1 90 ? 7.877 -3.725 -0.176 1.00 97.06 90 VAL A N 1
ATOM 741 C CA . VAL A 1 90 ? 6.838 -2.797 0.308 1.00 97.06 90 VAL A CA 1
ATOM 742 C C . VAL A 1 90 ? 5.578 -3.565 0.703 1.00 97.06 90 VAL A C 1
ATOM 744 O O . VAL A 1 90 ? 5.034 -3.333 1.782 1.00 97.06 90 VAL A O 1
ATOM 747 N N . VAL A 1 91 ? 5.157 -4.510 -0.137 1.00 96.19 91 VAL A N 1
ATOM 748 C CA . VAL A 1 91 ? 3.992 -5.370 0.110 1.00 96.19 91 VAL A CA 1
ATOM 749 C C . VAL A 1 91 ? 4.219 -6.281 1.316 1.00 96.19 91 VAL A C 1
ATOM 751 O O . VAL A 1 91 ? 3.399 -6.319 2.227 1.00 96.19 91 VAL A O 1
ATOM 754 N N . ASP A 1 92 ? 5.368 -6.950 1.390 1.00 95.69 92 ASP A N 1
ATOM 755 C CA . ASP A 1 92 ? 5.718 -7.828 2.510 1.00 95.69 92 ASP A CA 1
ATOM 756 C C . ASP A 1 92 ? 5.757 -7.048 3.835 1.00 95.69 92 ASP A C 1
ATOM 758 O O . ASP A 1 92 ? 5.322 -7.545 4.876 1.00 95.69 92 ASP A O 1
ATOM 762 N N . ARG A 1 93 ? 6.235 -5.794 3.805 1.00 96.31 93 ARG A N 1
ATOM 763 C CA . ARG A 1 93 ? 6.177 -4.899 4.963 1.00 96.31 93 ARG A CA 1
ATOM 764 C C . ARG A 1 93 ? 4.739 -4.570 5.344 1.00 96.31 93 ARG A C 1
ATOM 766 O O . ARG A 1 93 ? 4.437 -4.624 6.530 1.00 96.31 93 ARG A O 1
ATOM 773 N N . PHE A 1 94 ? 3.881 -4.225 4.383 1.00 96.31 94 PHE A N 1
ATOM 774 C CA . PHE A 1 94 ? 2.463 -3.980 4.656 1.00 96.31 94 PHE A CA 1
ATOM 775 C C . PHE A 1 94 ? 1.839 -5.179 5.374 1.00 96.31 94 PHE A C 1
ATOM 777 O O . PHE A 1 94 ? 1.267 -4.996 6.443 1.00 96.31 94 PHE A O 1
ATOM 784 N N . TYR A 1 95 ? 2.033 -6.395 4.855 1.00 95.44 95 TYR A N 1
ATOM 785 C CA . TYR A 1 95 ? 1.489 -7.603 5.475 1.00 95.44 95 TYR A CA 1
ATOM 786 C C . TYR A 1 95 ? 2.056 -7.873 6.861 1.00 95.44 95 TYR A C 1
ATOM 788 O O . TYR A 1 95 ? 1.316 -8.287 7.744 1.00 95.44 95 TYR A O 1
ATOM 796 N N . ARG A 1 96 ? 3.351 -7.635 7.092 1.00 96.06 96 ARG A N 1
ATOM 797 C CA . ARG A 1 96 ? 3.914 -7.777 8.440 1.00 96.06 96 ARG A CA 1
ATOM 798 C C . ARG A 1 96 ? 3.212 -6.851 9.433 1.00 96.06 96 ARG A C 1
ATOM 800 O O . ARG A 1 96 ? 2.776 -7.314 10.477 1.00 96.06 96 ARG A O 1
ATOM 807 N N . GLU A 1 97 ? 3.078 -5.574 9.088 1.00 96.38 97 GLU A N 1
ATOM 808 C CA . GLU A 1 97 ? 2.420 -4.597 9.960 1.00 96.38 97 GLU A CA 1
ATOM 809 C C . GLU A 1 97 ? 0.928 -4.908 10.128 1.00 96.38 97 GLU A C 1
ATOM 811 O O . GLU A 1 97 ? 0.390 -4.752 11.219 1.00 96.38 97 GLU A O 1
ATOM 816 N N . TYR A 1 98 ? 0.272 -5.374 9.061 1.00 95.12 98 TYR A N 1
ATOM 817 C CA . TYR A 1 98 ? -1.121 -5.803 9.093 1.00 95.12 98 TYR A CA 1
ATOM 818 C C . TYR A 1 98 ? -1.304 -6.940 10.101 1.00 95.12 98 TYR A C 1
ATOM 820 O O . TYR A 1 98 ? -2.093 -6.797 11.026 1.00 95.12 98 TYR A O 1
ATOM 828 N N . ARG A 1 99 ? -0.502 -8.008 10.020 1.00 95.06 99 ARG A N 1
ATOM 829 C CA . ARG A 1 99 ? -0.551 -9.115 10.989 1.00 95.06 99 ARG A CA 1
ATOM 830 C C . ARG A 1 99 ? -0.277 -8.656 12.421 1.00 95.06 99 ARG A C 1
ATOM 832 O O . ARG A 1 99 ? -1.004 -9.018 13.336 1.00 95.06 99 ARG A O 1
ATOM 839 N N . GLU A 1 100 ? 0.737 -7.814 12.620 1.00 95.44 100 GLU A N 1
ATOM 840 C CA . GLU A 1 100 ? 1.105 -7.308 13.952 1.00 95.44 100 GLU A CA 1
ATOM 841 C C . GLU A 1 100 ? 0.018 -6.434 14.592 1.00 95.44 100 GLU A C 1
ATOM 843 O O . GLU A 1 100 ? -0.126 -6.424 15.814 1.00 95.44 100 GLU A O 1
ATOM 848 N N . LYS A 1 101 ? -0.720 -5.661 13.789 1.00 93.94 101 LYS A N 1
ATOM 849 C CA . LYS A 1 101 ? -1.672 -4.657 14.286 1.00 93.94 101 LYS A CA 1
ATOM 850 C C . LYS A 1 101 ? -3.111 -5.143 14.268 1.00 93.94 101 LYS A C 1
ATOM 852 O O . LYS A 1 101 ? -3.871 -4.778 15.156 1.00 93.94 101 LYS A O 1
ATOM 857 N N . VAL A 1 102 ? -3.483 -5.905 13.248 1.00 93.19 102 VAL A N 1
ATOM 858 C CA . VAL A 1 102 ? -4.852 -6.368 12.991 1.00 93.19 102 VAL A CA 1
ATOM 859 C C . VAL A 1 102 ? -5.072 -7.778 13.545 1.00 93.19 102 VAL A C 1
ATOM 861 O O . VAL A 1 102 ? -6.169 -8.059 14.019 1.00 93.19 102 VAL A O 1
ATOM 864 N N . GLY A 1 103 ? -4.028 -8.612 13.605 1.00 80.12 103 GLY A N 1
ATOM 865 C CA . GLY A 1 103 ? -4.075 -9.912 14.281 1.00 80.12 103 GLY A CA 1
ATOM 866 C C . GLY A 1 103 ? -4.611 -11.076 13.445 1.00 80.12 103 GLY A C 1
ATOM 867 O O . GLY A 1 103 ? -5.125 -12.026 14.031 1.00 80.12 103 GLY A O 1
ATOM 868 N N . GLU A 1 104 ? -4.491 -11.013 12.117 1.00 58.66 104 GLU A N 1
ATOM 869 C CA . GLU A 1 104 ? -4.710 -12.168 11.223 1.00 58.66 104 GLU A CA 1
ATOM 870 C C . GLU A 1 104 ? -3.423 -12.955 10.947 1.00 58.66 104 GLU A C 1
ATOM 872 O O . GLU A 1 104 ? -2.357 -12.322 10.754 1.00 58.66 104 GLU A O 1
#